Protein AF-A0A349MLD2-F1 (afdb_monomer_lite)

pLDDT: mean 74.78, std 19.39, range [45.84, 97.56]

Foldseek 3Di:
DALVVLVVLCVVVVDDLCVLCVQLVHDSVVSVCRNVQQDPVRHRDGDDPSSVVSSVCVVCVVVVVVVVVVVVVVPDPPPPPPPPPPPPDDDDDPPDDDDDDDDPDPPDDDDDDDDDDDDDDDPPDDDD

Secondary structure (DSSP, 8-state):
--HHHHHHHHHHTT--HHHHHHHHT--HHHHHHHHHTB-TTSSBPPPPHHHHHHHHHHHHHHHHHHHHHHHHHTT-------------PPP---------------------------------PPP-

Sequence (128 aa):
MNNHKLKAWRGRMGWSKTDAAKRLGVSRNQYLRYEKGIGNDEKKVKIPQTVALACEALETRPILANLREMVGRYGVEVAEVVDTAPVQDPPEDPMKGETFPEEKKKISKKKTQKIKESEPSIERSNPK

Radius of gyration: 27.87 Å; chains: 1; bounding box: 84×64×38 Å

Structure (mmCIF, N/CA/C/O backbone):
data_AF-A0A349MLD2-F1
#
_entry.id   AF-A0A349MLD2-F1
#
loop_
_atom_site.group_PDB
_atom_site.id
_atom_site.type_symbol
_atom_site.label_atom_id
_atom_site.label_alt_id
_atom_site.label_comp_id
_atom_site.label_asym_id
_atom_site.label_entity_id
_atom_site.label_seq_id
_atom_site.pdbx_PDB_ins_code
_atom_site.Cartn_x
_atom_site.Cartn_y
_atom_site.Cartn_z
_atom_site.occupancy
_atom_site.B_iso_or_equiv
_atom_site.auth_seq_id
_atom_site.auth_comp_id
_atom_site.auth_asym_id
_atom_site.auth_atom_id
_atom_site.pdbx_PDB_model_num
ATOM 1 N N . MET A 1 1 ? 0.255 3.472 12.192 1.00 84.38 1 MET A N 1
ATOM 2 C CA . MET A 1 1 ? 1.142 2.819 11.192 1.00 84.38 1 MET A CA 1
ATOM 3 C C . MET A 1 1 ? 2.380 3.694 10.942 1.00 84.38 1 MET A C 1
ATOM 5 O O . MET A 1 1 ? 2.209 4.897 10.819 1.00 84.38 1 MET A O 1
ATOM 9 N N . ASN A 1 2 ? 3.597 3.129 10.847 1.00 92.75 2 ASN A N 1
ATOM 10 C CA . ASN A 1 2 ? 4.836 3.864 10.488 1.00 92.75 2 ASN A CA 1
ATOM 11 C C . ASN A 1 2 ? 5.376 3.378 9.127 1.00 92.75 2 ASN A C 1
ATOM 13 O O . ASN A 1 2 ? 5.012 2.290 8.690 1.00 92.75 2 ASN A O 1
ATOM 17 N N . ASN A 1 3 ? 6.286 4.120 8.486 1.00 93.44 3 ASN A N 1
ATOM 18 C CA . ASN A 1 3 ? 6.789 3.825 7.127 1.00 93.44 3 ASN A CA 1
ATOM 19 C C . ASN A 1 3 ? 7.348 2.401 6.973 1.00 93.44 3 ASN A C 1
ATOM 21 O O . ASN A 1 3 ? 7.020 1.695 6.021 1.00 93.44 3 ASN A O 1
ATOM 25 N N . HIS A 1 4 ? 8.124 1.938 7.959 1.00 93.88 4 HIS A N 1
ATOM 26 C CA . HIS A 1 4 ? 8.628 0.561 7.994 1.00 93.88 4 HIS A CA 1
ATOM 27 C C . HIS A 1 4 ? 7.499 -0.473 8.081 1.00 93.88 4 HIS A C 1
ATOM 29 O O . HIS A 1 4 ? 7.546 -1.485 7.385 1.00 93.88 4 HIS A O 1
ATOM 35 N N . LYS A 1 5 ? 6.459 -0.203 8.885 1.00 95.00 5 LYS A N 1
ATOM 36 C CA . LYS A 1 5 ? 5.290 -1.085 9.005 1.00 95.00 5 LYS A CA 1
ATOM 37 C C . LYS A 1 5 ? 4.499 -1.143 7.695 1.00 95.00 5 LYS A C 1
ATOM 39 O O . LYS A 1 5 ? 4.084 -2.228 7.316 1.00 95.00 5 LYS A O 1
ATOM 44 N N . LEU A 1 6 ? 4.368 -0.023 6.976 1.00 95.31 6 LEU A N 1
ATOM 45 C CA . LEU A 1 6 ? 3.708 0.021 5.665 1.00 95.31 6 LEU A CA 1
ATOM 46 C C . LEU A 1 6 ? 4.473 -0.800 4.615 1.00 95.31 6 LEU A C 1
ATOM 48 O O . LEU A 1 6 ? 3.878 -1.603 3.899 1.00 95.31 6 LEU A O 1
ATOM 52 N N . 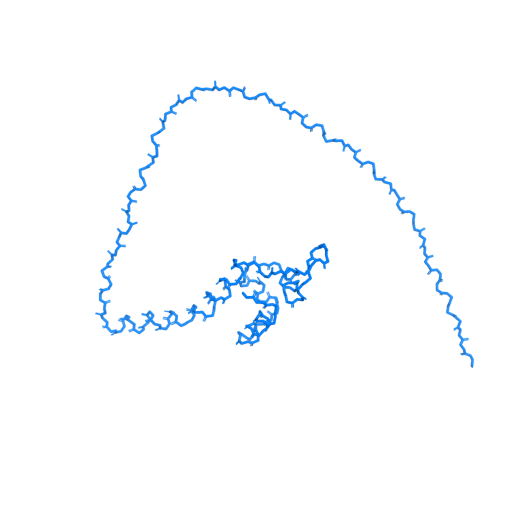LYS A 1 7 ? 5.806 -0.663 4.568 1.00 95.50 7 LYS A N 1
ATOM 53 C CA . LYS A 1 7 ? 6.658 -1.463 3.674 1.00 95.50 7 LYS A CA 1
ATOM 54 C C . LYS A 1 7 ? 6.559 -2.959 3.990 1.00 95.50 7 LYS A C 1
ATOM 56 O O . LYS A 1 7 ? 6.475 -3.768 3.068 1.00 95.50 7 LYS A O 1
ATOM 61 N N . ALA A 1 8 ? 6.563 -3.318 5.275 1.00 96.56 8 ALA A N 1
ATOM 62 C CA . ALA A 1 8 ? 6.408 -4.700 5.720 1.00 96.56 8 ALA A CA 1
ATOM 63 C C . ALA A 1 8 ? 5.017 -5.258 5.386 1.00 96.56 8 ALA A C 1
ATOM 65 O O . ALA A 1 8 ? 4.924 -6.359 4.857 1.00 96.56 8 ALA A O 1
ATOM 66 N N . TRP A 1 9 ? 3.954 -4.485 5.632 1.00 96.25 9 TRP A N 1
ATOM 67 C CA . TRP A 1 9 ? 2.577 -4.832 5.271 1.00 96.25 9 TRP A CA 1
ATOM 68 C C . TRP A 1 9 ? 2.453 -5.127 3.775 1.00 96.25 9 TRP A C 1
ATOM 70 O O . TRP A 1 9 ? 2.002 -6.207 3.408 1.00 96.25 9 TRP A O 1
ATOM 80 N N . ARG A 1 10 ? 2.972 -4.255 2.900 1.00 96.62 10 ARG A N 1
ATOM 81 C CA . ARG A 1 10 ? 2.972 -4.516 1.451 1.00 96.62 10 ARG A CA 1
ATOM 82 C C . ARG A 1 10 ? 3.712 -5.807 1.092 1.00 96.62 10 ARG A C 1
ATOM 84 O O . ARG A 1 10 ? 3.275 -6.524 0.198 1.00 96.62 10 ARG A O 1
ATOM 91 N N . GLY A 1 11 ? 4.826 -6.082 1.775 1.00 96.38 11 GLY A N 1
ATOM 92 C CA . GLY A 1 11 ? 5.579 -7.327 1.626 1.00 96.38 11 GLY A CA 1
ATOM 93 C C . GLY A 1 11 ? 4.746 -8.559 1.979 1.00 96.38 11 GLY A C 1
ATOM 94 O O . GLY A 1 11 ? 4.702 -9.490 1.183 1.00 96.38 11 GLY A O 1
ATOM 95 N N . ARG A 1 12 ? 4.028 -8.534 3.111 1.00 96.06 12 ARG A N 1
ATOM 96 C CA . ARG A 1 12 ? 3.122 -9.621 3.526 1.00 96.06 12 ARG A CA 1
ATOM 97 C C . ARG A 1 12 ? 1.983 -9.842 2.536 1.00 96.06 12 ARG A C 1
ATOM 99 O O . ARG A 1 12 ? 1.649 -10.981 2.243 1.00 96.06 12 ARG A O 1
ATOM 106 N N . MET A 1 13 ? 1.426 -8.762 1.991 1.00 95.25 13 MET A N 1
ATOM 107 C CA . MET A 1 13 ? 0.343 -8.846 1.008 1.00 95.25 13 MET A CA 1
ATOM 108 C C . MET A 1 13 ? 0.819 -9.280 -0.389 1.00 95.25 13 MET A C 1
ATOM 110 O O . MET A 1 13 ? -0.008 -9.515 -1.267 1.00 95.25 13 MET A O 1
ATOM 114 N N . GLY A 1 14 ? 2.133 -9.349 -0.635 1.00 96.25 14 GLY A N 1
ATOM 115 C CA . GLY A 1 14 ? 2.689 -9.708 -1.943 1.00 96.25 14 GLY A CA 1
ATOM 116 C C . GLY A 1 14 ? 2.396 -8.683 -3.044 1.00 96.25 14 GLY A C 1
ATOM 117 O O . GLY A 1 14 ? 2.405 -9.020 -4.225 1.00 96.25 14 GLY A O 1
ATOM 118 N N . TRP A 1 15 ? 2.104 -7.427 -2.689 1.00 96.69 15 TRP A N 1
ATOM 119 C CA . TRP A 1 15 ? 1.668 -6.423 -3.661 1.00 96.69 15 TRP A CA 1
ATOM 120 C C . TRP A 1 15 ? 2.812 -5.579 -4.220 1.00 96.69 15 TRP A C 1
ATOM 122 O O . TRP A 1 15 ? 3.742 -5.147 -3.521 1.00 96.69 15 TRP A O 1
ATOM 132 N N . SER A 1 16 ? 2.683 -5.253 -5.506 1.00 97.06 16 SER A N 1
ATOM 133 C CA . SER A 1 16 ? 3.466 -4.191 -6.126 1.00 97.06 16 SER A CA 1
ATOM 134 C C . SER A 1 16 ? 3.106 -2.836 -5.495 1.00 97.06 16 SER A C 1
ATOM 136 O O . SER A 1 16 ? 2.018 -2.646 -4.947 1.00 97.06 16 SER A O 1
ATOM 138 N N . LYS A 1 17 ? 4.006 -1.847 -5.572 1.00 96.56 17 LYS A N 1
ATOM 139 C CA . LYS A 1 17 ? 3.718 -0.486 -5.067 1.00 96.56 17 LYS A CA 1
ATOM 140 C C . LYS A 1 17 ? 2.513 0.141 -5.772 1.00 96.56 17 LYS A C 1
ATOM 142 O O . LYS A 1 17 ? 1.764 0.897 -5.166 1.00 96.56 17 LYS A O 1
ATOM 147 N N . THR A 1 18 ? 2.348 -0.162 -7.057 1.00 97.44 18 THR A N 1
ATOM 148 C CA . THR A 1 18 ? 1.214 0.277 -7.873 1.00 97.44 18 THR A CA 1
ATOM 149 C C . THR A 1 18 ? -0.090 -0.365 -7.426 1.00 97.44 18 THR A C 1
ATOM 151 O O . THR A 1 18 ? -1.079 0.348 -7.296 1.00 97.44 18 THR A O 1
ATOM 154 N N . ASP A 1 19 ? -0.099 -1.666 -7.131 1.00 97.56 19 ASP A N 1
ATOM 155 C CA . ASP A 1 19 ? -1.318 -2.348 -6.680 1.00 97.56 19 ASP A CA 1
ATOM 156 C C . ASP A 1 19 ? -1.707 -1.952 -5.264 1.00 97.56 19 ASP A C 1
ATOM 158 O O . ASP A 1 19 ? -2.882 -1.720 -5.000 1.00 97.56 19 ASP A O 1
ATOM 162 N N . ALA A 1 20 ? -0.730 -1.805 -4.368 1.00 97.19 20 ALA A N 1
ATOM 163 C CA . ALA A 1 20 ? -0.978 -1.296 -3.025 1.00 97.19 20 ALA A CA 1
ATOM 164 C C . ALA A 1 20 ? -1.614 0.104 -3.075 1.00 97.19 20 ALA A C 1
ATOM 166 O O . ALA A 1 20 ? -2.612 0.350 -2.405 1.00 97.19 20 ALA A O 1
ATOM 167 N N . ALA A 1 21 ? -1.093 0.995 -3.926 1.00 97.50 21 ALA A N 1
ATOM 168 C CA . ALA A 1 21 ? -1.653 2.330 -4.119 1.00 97.50 21 ALA A CA 1
ATOM 169 C C . ALA A 1 21 ? -3.092 2.286 -4.667 1.00 97.50 21 ALA A C 1
ATOM 171 O O . ALA A 1 21 ? -3.968 2.950 -4.118 1.00 97.50 21 ALA A O 1
ATOM 172 N N . LYS A 1 22 ? -3.353 1.448 -5.683 1.00 97.50 22 LYS A N 1
ATOM 173 C CA . LYS A 1 22 ? -4.701 1.242 -6.241 1.00 97.50 22 LYS A CA 1
ATOM 174 C C . LYS A 1 22 ? -5.689 0.748 -5.183 1.00 97.50 22 LYS A C 1
ATOM 176 O O . LYS A 1 22 ? -6.773 1.302 -5.063 1.00 97.50 22 LYS A O 1
ATOM 181 N N . ARG A 1 23 ? -5.308 -0.261 -4.395 1.00 96.38 23 ARG A N 1
ATOM 182 C CA . ARG A 1 23 ? -6.161 -0.850 -3.347 1.00 96.38 23 ARG A CA 1
ATOM 183 C C . ARG A 1 23 ? -6.442 0.116 -2.199 1.00 96.38 23 ARG A C 1
ATOM 185 O O . ARG A 1 23 ? -7.522 0.069 -1.627 1.00 96.38 23 ARG A O 1
ATOM 192 N N . LEU A 1 24 ? -5.488 0.989 -1.882 1.00 95.69 24 LEU A N 1
ATOM 193 C CA . LEU A 1 24 ? -5.645 2.042 -0.876 1.00 95.69 24 LEU A CA 1
ATOM 194 C C . LEU A 1 24 ? -6.354 3.298 -1.409 1.00 95.69 24 LEU A C 1
ATOM 196 O O . LEU A 1 24 ? -6.612 4.210 -0.631 1.00 95.69 24 LEU A O 1
ATOM 200 N N . GLY A 1 25 ? -6.637 3.383 -2.714 1.00 96.12 25 GLY A N 1
ATOM 201 C CA . GLY A 1 25 ? -7.268 4.558 -3.319 1.00 96.12 25 GLY A CA 1
ATOM 202 C C . GLY A 1 25 ? -6.374 5.803 -3.349 1.00 96.12 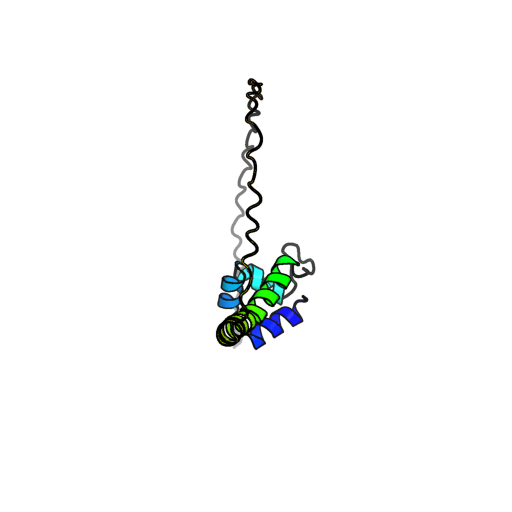25 GLY A C 1
ATOM 203 O O . GLY A 1 25 ? -6.874 6.923 -3.323 1.00 96.12 25 GLY A O 1
ATOM 204 N N . VAL A 1 26 ? -5.048 5.634 -3.388 1.00 95.81 26 VAL A N 1
ATOM 205 C CA . VAL A 1 26 ? -4.082 6.745 -3.422 1.00 95.81 26 VAL A CA 1
ATOM 206 C C . VAL A 1 26 ? -3.227 6.704 -4.685 1.00 95.81 26 VAL A C 1
ATOM 208 O O . VAL A 1 26 ? -3.040 5.661 -5.310 1.00 95.81 26 VAL A O 1
ATOM 211 N N . SER A 1 27 ? -2.644 7.844 -5.064 1.00 96.69 27 SER A N 1
ATOM 212 C CA . SER A 1 27 ? -1.708 7.872 -6.190 1.00 96.69 27 SER A CA 1
ATOM 213 C C . SER A 1 27 ? -0.420 7.102 -5.863 1.00 96.69 27 SER A C 1
ATOM 215 O O . SER A 1 27 ? 0.039 7.061 -4.717 1.00 96.69 27 SER A O 1
ATOM 217 N N . ARG A 1 28 ? 0.225 6.526 -6.888 1.00 96.62 28 ARG A N 1
ATOM 218 C CA . ARG A 1 28 ? 1.504 5.802 -6.736 1.00 96.62 28 ARG A CA 1
ATOM 219 C C . ARG A 1 28 ? 2.577 6.660 -6.057 1.00 96.62 28 ARG A C 1
ATOM 221 O O . ARG A 1 28 ? 3.314 6.166 -5.205 1.00 96.62 28 ARG A O 1
ATOM 228 N N . ASN A 1 29 ? 2.666 7.936 -6.436 1.00 95.12 29 ASN A N 1
ATOM 229 C CA . ASN A 1 29 ? 3.635 8.872 -5.864 1.00 95.12 29 ASN A CA 1
ATOM 230 C C . ASN A 1 29 ? 3.338 9.160 -4.392 1.00 95.12 29 ASN A C 1
ATOM 232 O O . ASN A 1 29 ? 4.265 9.198 -3.585 1.00 95.12 29 ASN A O 1
ATOM 236 N N . GLN A 1 30 ? 2.061 9.294 -4.029 1.00 94.00 30 GLN A N 1
ATOM 237 C CA . GLN A 1 30 ? 1.654 9.490 -2.642 1.00 94.00 30 GLN A CA 1
ATOM 238 C C . GLN A 1 30 ? 2.007 8.276 -1.778 1.00 94.00 30 GLN A C 1
ATOM 240 O O . GLN A 1 30 ? 2.608 8.420 -0.716 1.00 94.00 30 GLN A O 1
ATOM 245 N N . TYR A 1 31 ? 1.732 7.070 -2.275 1.00 95.62 31 TYR A N 1
ATOM 246 C CA . TYR A 1 31 ? 2.129 5.834 -1.606 1.00 95.62 31 TYR A CA 1
ATOM 247 C C . TYR A 1 31 ? 3.655 5.741 -1.418 1.00 95.62 31 TYR A C 1
ATOM 249 O O . TYR A 1 31 ? 4.142 5.422 -0.334 1.00 95.62 31 TYR A O 1
ATOM 257 N N . LEU A 1 32 ? 4.434 6.081 -2.452 1.00 95.00 32 LEU A N 1
ATOM 258 C CA . LEU A 1 32 ? 5.897 6.088 -2.369 1.00 95.00 32 LEU A CA 1
ATOM 259 C C . LEU A 1 32 ? 6.411 7.090 -1.324 1.00 95.00 32 LEU A C 1
ATOM 261 O O . LEU A 1 32 ? 7.379 6.795 -0.623 1.00 95.00 32 LEU A O 1
ATOM 265 N N . ARG A 1 33 ? 5.772 8.258 -1.208 1.00 93.94 33 ARG A N 1
ATOM 266 C CA . ARG A 1 33 ? 6.083 9.257 -0.177 1.00 93.94 33 ARG A CA 1
ATOM 267 C C . ARG A 1 33 ? 5.820 8.726 1.223 1.00 93.94 33 ARG A C 1
ATOM 269 O O . ARG A 1 33 ? 6.672 8.910 2.085 1.00 93.94 33 ARG A O 1
ATOM 276 N N . TYR A 1 34 ? 4.722 8.000 1.433 1.00 94.50 34 TYR A N 1
ATOM 277 C CA . TYR A 1 34 ? 4.460 7.322 2.704 1.00 94.50 34 TYR A CA 1
ATOM 278 C C . TYR A 1 34 ? 5.508 6.252 3.026 1.00 94.50 34 TYR A C 1
ATOM 280 O O . TYR A 1 34 ? 5.998 6.208 4.148 1.00 94.50 34 TYR A O 1
ATOM 288 N N . GLU A 1 35 ? 5.930 5.430 2.060 1.00 93.38 35 GLU A N 1
ATOM 289 C CA . GLU A 1 35 ? 7.006 4.454 2.306 1.00 93.38 35 GLU A CA 1
ATOM 290 C C . GLU A 1 35 ? 8.358 5.117 2.609 1.00 93.38 35 GLU A C 1
ATOM 292 O O . GLU A 1 35 ? 9.129 4.595 3.414 1.00 93.38 35 GLU A O 1
ATOM 297 N N . LYS A 1 36 ? 8.661 6.254 1.973 1.00 91.94 36 LYS A N 1
ATOM 298 C CA . LYS A 1 36 ? 9.909 7.002 2.197 1.00 91.94 36 LYS A CA 1
ATOM 299 C C . LYS A 1 36 ? 9.862 7.895 3.440 1.00 91.94 36 LYS A C 1
ATOM 301 O O . LYS A 1 36 ? 10.907 8.219 3.989 1.00 91.94 36 LYS A O 1
ATOM 306 N N . GLY A 1 37 ? 8.673 8.294 3.883 1.00 90.75 37 GLY A N 1
ATOM 307 C CA . GLY A 1 37 ? 8.487 9.249 4.974 1.00 90.75 37 GLY A CA 1
ATOM 308 C C . GLY A 1 37 ? 8.752 10.701 4.620 1.00 90.75 37 GLY A C 1
ATOM 309 O O . GLY A 1 37 ? 9.001 11.484 5.530 1.00 90.75 37 GLY A O 1
ATOM 310 N N . ILE A 1 38 ? 8.736 11.060 3.337 1.00 87.12 38 ILE A N 1
ATOM 311 C CA . ILE A 1 38 ? 9.091 12.405 2.867 1.00 87.12 38 ILE A CA 1
ATOM 312 C C . ILE A 1 38 ? 7.816 13.133 2.445 1.00 87.12 38 ILE A C 1
ATOM 314 O O . ILE A 1 38 ? 7.075 12.641 1.590 1.00 87.12 38 ILE A O 1
ATOM 318 N N . GLY A 1 39 ? 7.557 14.287 3.057 1.00 81.88 39 GLY A N 1
ATOM 319 C CA . GLY A 1 39 ? 6.446 15.168 2.713 1.00 81.88 39 GLY A CA 1
ATOM 320 C C . GLY A 1 39 ? 6.695 16.066 1.516 1.00 81.88 39 GLY A C 1
ATOM 321 O O . GLY A 1 39 ? 7.787 16.098 0.958 1.00 81.88 39 GLY A O 1
ATOM 322 N N . ASN A 1 40 ? 5.654 16.808 1.137 1.00 75.75 40 ASN A N 1
ATOM 323 C CA . ASN A 1 40 ? 5.746 17.818 0.081 1.00 75.75 40 ASN A CA 1
ATOM 324 C C . ASN A 1 40 ? 6.734 18.930 0.449 1.00 75.75 40 ASN A C 1
ATOM 326 O O . ASN A 1 40 ? 7.471 19.384 -0.414 1.00 75.75 40 ASN A O 1
ATOM 330 N N . ASP A 1 41 ? 6.783 19.293 1.731 1.00 80.06 41 ASP A N 1
ATOM 331 C CA . ASP A 1 41 ? 7.627 20.367 2.265 1.00 80.06 41 ASP A CA 1
ATOM 332 C C . ASP A 1 41 ? 8.928 19.831 2.892 1.00 80.06 41 ASP A C 1
ATOM 334 O O . ASP A 1 41 ? 9.396 20.375 3.888 1.00 80.06 41 ASP A O 1
ATOM 338 N N . GLU A 1 42 ? 9.429 18.677 2.427 1.00 70.25 42 GLU A N 1
ATOM 339 C CA . GLU A 1 42 ? 10.592 17.942 2.981 1.00 70.25 42 GLU A CA 1
ATOM 340 C C . GLU A 1 42 ? 10.481 17.510 4.457 1.00 70.25 42 GLU A C 1
ATOM 342 O O . GLU A 1 42 ? 11.331 16.791 4.986 1.00 70.25 42 GLU A O 1
ATOM 347 N N . LYS A 1 43 ? 9.382 17.852 5.131 1.00 78.25 43 LYS A N 1
ATOM 348 C CA . LYS A 1 43 ? 9.085 17.412 6.494 1.00 78.25 43 LYS A CA 1
ATOM 349 C C . LYS A 1 43 ? 8.835 15.905 6.532 1.00 78.25 43 LYS A C 1
ATOM 351 O O . LYS A 1 43 ? 8.204 15.341 5.634 1.00 78.25 43 LYS A O 1
ATOM 356 N N . LYS A 1 44 ? 9.274 15.249 7.614 1.00 81.00 44 LYS A N 1
ATOM 357 C CA . LYS A 1 44 ? 8.945 13.838 7.869 1.00 81.00 44 LYS A CA 1
ATOM 358 C C . LYS A 1 44 ? 7.428 13.682 7.965 1.00 81.00 44 LYS A C 1
ATOM 360 O O . LYS A 1 44 ? 6.812 14.185 8.903 1.00 81.00 44 LYS A O 1
ATOM 365 N N . VAL A 1 45 ? 6.831 12.975 7.010 1.00 82.81 45 VAL A N 1
ATOM 366 C CA . VAL A 1 45 ? 5.383 12.738 6.988 1.00 82.81 45 VAL A CA 1
ATOM 367 C C . VAL A 1 45 ? 5.054 11.475 7.762 1.00 82.81 45 VAL A C 1
ATOM 369 O O . VAL A 1 45 ? 5.577 10.396 7.480 1.00 82.81 45 VAL A O 1
ATOM 372 N N . LYS A 1 46 ? 4.157 11.623 8.741 1.00 89.19 46 LYS A N 1
ATOM 373 C CA . LYS A 1 46 ? 3.466 10.496 9.366 1.00 89.19 46 LYS A CA 1
ATOM 374 C C . LYS A 1 46 ? 2.380 9.996 8.416 1.00 89.19 46 LYS A C 1
ATOM 376 O O . LYS A 1 46 ? 1.708 10.788 7.759 1.00 89.19 46 LYS A O 1
ATOM 381 N N . ILE A 1 47 ? 2.205 8.681 8.359 1.00 92.44 47 ILE A N 1
ATOM 382 C CA . ILE A 1 47 ? 1.126 8.065 7.585 1.00 92.44 47 ILE A CA 1
ATOM 383 C C . ILE A 1 47 ? -0.214 8.509 8.194 1.00 92.44 47 ILE A C 1
ATOM 385 O O . ILE A 1 47 ? -0.382 8.353 9.407 1.00 92.44 47 ILE A O 1
ATOM 389 N N . PRO A 1 48 ? -1.158 9.046 7.398 1.00 92.94 48 PRO A N 1
ATOM 390 C CA . PRO A 1 48 ? -2.480 9.412 7.893 1.00 92.94 48 PRO A CA 1
ATOM 391 C C . PRO A 1 48 ? -3.204 8.222 8.525 1.00 92.94 48 PRO A C 1
ATOM 393 O O . PRO A 1 48 ? -3.081 7.088 8.055 1.00 92.94 48 PRO A O 1
ATOM 396 N N . GLN A 1 49 ? -4.013 8.488 9.551 1.00 95.06 49 GLN A N 1
ATOM 397 C CA . GLN A 1 49 ? -4.771 7.443 10.242 1.00 95.06 49 GLN A CA 1
ATOM 398 C C . GLN A 1 49 ? -5.739 6.709 9.303 1.00 95.06 49 GLN A C 1
ATOM 400 O O . GLN A 1 49 ? -5.903 5.499 9.412 1.00 95.06 49 GLN A O 1
ATOM 405 N N . THR A 1 50 ? -6.306 7.414 8.323 1.00 95.88 50 THR A N 1
ATOM 406 C CA . THR A 1 50 ? -7.163 6.834 7.280 1.00 95.88 50 THR A CA 1
ATOM 407 C C . THR A 1 50 ? -6.449 5.742 6.484 1.00 95.88 50 THR A C 1
ATOM 409 O O . THR A 1 50 ? -6.995 4.662 6.281 1.00 95.88 50 THR A O 1
ATOM 412 N N . VAL A 1 51 ? -5.194 5.978 6.091 1.00 95.56 51 VAL A N 1
ATOM 413 C CA . VAL A 1 51 ? -4.382 4.992 5.363 1.00 95.56 51 VAL A CA 1
ATOM 414 C C . VAL A 1 51 ? -4.026 3.814 6.268 1.00 95.56 51 VAL A C 1
ATOM 416 O O . VAL A 1 51 ? -4.022 2.674 5.810 1.00 95.56 51 VAL A O 1
ATOM 419 N N . ALA A 1 52 ? -3.748 4.069 7.550 1.00 95.69 52 ALA A N 1
ATOM 420 C CA . ALA A 1 52 ? -3.477 3.011 8.520 1.00 95.69 52 ALA A CA 1
ATOM 421 C C . ALA A 1 52 ? -4.676 2.059 8.673 1.00 95.69 52 ALA A C 1
ATOM 423 O O . ALA A 1 52 ? -4.501 0.853 8.521 1.00 95.69 52 ALA A O 1
ATOM 424 N N . LEU A 1 53 ? -5.879 2.607 8.872 1.00 96.38 53 LEU A N 1
ATOM 425 C CA . LEU A 1 53 ? -7.122 1.836 8.967 1.00 96.38 53 LEU A CA 1
ATOM 426 C C . LEU A 1 53 ? -7.424 1.070 7.675 1.00 96.38 53 LEU A C 1
ATOM 428 O O . LEU A 1 53 ? -7.796 -0.098 7.723 1.00 96.38 53 LEU A O 1
ATOM 432 N N . ALA A 1 54 ? -7.209 1.687 6.510 1.00 96.50 54 ALA A N 1
ATOM 433 C CA . ALA A 1 54 ? -7.402 1.014 5.228 1.00 96.50 54 ALA A CA 1
ATOM 434 C C . ALA A 1 54 ? -6.462 -0.194 5.054 1.00 96.50 54 ALA A C 1
ATOM 436 O O . ALA A 1 54 ? -6.872 -1.223 4.521 1.00 96.50 54 ALA A O 1
ATOM 437 N N . CYS A 1 55 ? -5.213 -0.101 5.525 1.00 95.94 55 CYS A N 1
ATOM 438 C CA . CYS A 1 55 ? -4.280 -1.231 5.495 1.00 95.94 55 CYS A CA 1
ATOM 439 C C . CYS A 1 55 ? -4.763 -2.390 6.375 1.00 95.94 55 CYS A C 1
ATOM 441 O O . CYS A 1 55 ? -4.712 -3.539 5.939 1.00 95.94 55 CYS A O 1
ATOM 443 N N . GLU A 1 56 ? -5.239 -2.083 7.584 1.00 95.38 56 GLU A N 1
ATOM 444 C CA . GLU A 1 56 ? -5.780 -3.075 8.520 1.00 95.38 56 GLU A CA 1
ATOM 445 C C . GLU A 1 56 ? -7.043 -3.734 7.955 1.00 95.38 56 GLU A C 1
ATOM 447 O O . GLU A 1 56 ? -7.138 -4.958 7.931 1.00 95.38 56 GLU A O 1
ATOM 452 N N . ALA A 1 57 ? -7.964 -2.947 7.395 1.00 95.31 57 ALA A N 1
ATOM 453 C CA . ALA A 1 57 ? -9.175 -3.456 6.754 1.00 95.31 57 ALA A CA 1
ATOM 454 C C . ALA A 1 57 ? -8.868 -4.398 5.577 1.00 95.31 57 ALA A C 1
ATOM 456 O O . ALA A 1 57 ? -9.539 -5.409 5.386 1.00 95.31 57 ALA A O 1
ATOM 457 N N . LEU A 1 58 ? -7.844 -4.091 4.776 1.00 94.12 58 LEU A N 1
ATOM 458 C CA . LEU A 1 58 ? -7.424 -4.943 3.662 1.00 94.12 58 LEU A CA 1
ATOM 459 C C . LEU A 1 58 ? -6.775 -6.257 4.121 1.00 94.12 58 LEU A C 1
ATOM 461 O O . LEU A 1 58 ? -6.901 -7.261 3.422 1.00 94.12 58 LEU A O 1
ATOM 465 N N . GLU A 1 59 ? -6.088 -6.248 5.263 1.00 93.44 59 GLU A N 1
ATOM 466 C CA . GLU A 1 59 ? -5.477 -7.440 5.867 1.00 93.44 59 GLU A CA 1
ATOM 467 C C . GLU A 1 59 ? -6.548 -8.348 6.499 1.00 93.44 59 GLU A C 1
ATOM 469 O O . GLU A 1 59 ? -6.475 -9.568 6.368 1.00 93.44 59 GLU A O 1
ATOM 474 N N . THR A 1 60 ? -7.595 -7.772 7.102 1.00 92.44 60 THR A N 1
ATOM 475 C CA . THR A 1 60 ? -8.682 -8.529 7.753 1.00 92.44 60 THR A CA 1
ATOM 476 C C . THR A 1 60 ? -9.792 -8.979 6.806 1.00 92.44 60 THR A C 1
ATOM 478 O O . THR A 1 60 ? -10.428 -10.000 7.060 1.00 92.44 60 THR A O 1
ATOM 481 N N . ARG A 1 61 ? -10.017 -8.285 5.684 1.00 90.56 61 ARG A N 1
ATOM 482 C CA . ARG A 1 61 ? -11.060 -8.626 4.699 1.00 90.56 61 ARG A CA 1
ATOM 483 C C . ARG A 1 61 ? -11.123 -10.112 4.294 1.00 90.56 61 ARG A C 1
ATOM 485 O O . ARG A 1 61 ? -12.231 -10.645 4.299 1.00 90.56 61 ARG A O 1
ATOM 492 N N . PRO A 1 62 ? -10.020 -10.806 3.947 1.00 86.75 62 PRO A N 1
ATOM 493 C CA . PRO A 1 62 ? -10.092 -12.231 3.608 1.00 86.75 62 PRO A CA 1
ATOM 494 C C . PRO A 1 62 ? -10.467 -13.111 4.810 1.00 86.75 62 PRO A C 1
ATOM 496 O O . PRO A 1 62 ? -11.197 -14.084 4.652 1.00 86.75 62 PRO A O 1
ATOM 499 N N . ILE A 1 63 ? -10.028 -12.747 6.019 1.00 86.25 63 ILE A N 1
ATOM 500 C CA . ILE A 1 63 ? -10.359 -13.474 7.253 1.00 86.25 63 ILE A CA 1
ATOM 501 C C . ILE A 1 63 ? -11.865 -13.393 7.515 1.00 86.25 63 ILE A C 1
ATOM 503 O O . ILE A 1 63 ? -12.505 -14.403 7.797 1.00 86.25 63 ILE A O 1
ATOM 507 N N . LEU A 1 64 ? -12.446 -12.202 7.358 1.00 81.56 64 LEU A N 1
ATOM 508 C CA . LEU A 1 64 ? -13.880 -11.984 7.541 1.00 81.56 64 LEU A CA 1
ATOM 509 C C . LEU A 1 64 ? -14.725 -12.724 6.496 1.00 81.56 64 LEU A C 1
ATOM 511 O O . LEU A 1 64 ? -15.804 -13.210 6.827 1.00 81.56 64 LEU A O 1
ATOM 515 N N . ALA A 1 65 ? -14.240 -12.852 5.258 1.00 81.31 65 ALA A N 1
ATOM 516 C CA . ALA A 1 65 ? -14.920 -13.640 4.232 1.00 81.31 65 ALA A CA 1
ATOM 517 C C . ALA A 1 65 ? -15.002 -15.125 4.627 1.00 81.31 65 ALA A C 1
ATOM 519 O O . ALA A 1 65 ? -16.086 -15.704 4.609 1.00 81.31 65 ALA A O 1
ATOM 520 N N . ASN A 1 66 ? -13.889 -15.702 5.088 1.00 83.12 66 ASN A N 1
ATOM 521 C CA . ASN A 1 66 ? -13.848 -17.091 5.549 1.00 83.12 66 ASN A CA 1
ATOM 522 C C . ASN A 1 66 ? -14.732 -17.315 6.785 1.00 83.12 66 ASN A C 1
ATOM 524 O O . ASN A 1 66 ? -15.419 -18.330 6.887 1.00 83.12 66 ASN A O 1
ATOM 528 N N . LEU A 1 67 ? -14.749 -16.358 7.719 1.00 79.19 67 LEU A N 1
ATOM 529 C CA . LEU A 1 67 ? -15.616 -16.427 8.897 1.00 79.19 67 LEU A CA 1
ATOM 530 C C . LEU A 1 67 ? -17.095 -16.361 8.520 1.00 79.19 67 LEU A C 1
ATOM 532 O O . LEU A 1 67 ? -17.881 -17.126 9.067 1.00 79.19 67 LEU A O 1
ATOM 536 N N . ARG A 1 68 ? -17.481 -15.507 7.565 1.00 76.12 68 ARG A N 1
ATOM 537 C CA . ARG A 1 68 ? -18.859 -15.456 7.059 1.00 76.12 68 ARG A CA 1
ATOM 538 C C . ARG A 1 68 ? -19.287 -16.803 6.476 1.00 76.12 68 ARG A C 1
ATOM 540 O O . ARG A 1 68 ? -20.392 -17.258 6.757 1.00 76.12 68 ARG A O 1
ATOM 547 N N . GLU A 1 69 ? -18.416 -17.451 5.704 1.00 77.94 69 GLU A N 1
ATOM 548 C CA . GLU A 1 69 ? -18.686 -18.792 5.178 1.00 77.94 69 GLU A CA 1
ATOM 549 C C . GLU A 1 69 ? -18.801 -19.842 6.288 1.00 77.94 69 GLU A C 1
ATOM 551 O O . GLU A 1 69 ? -19.685 -20.694 6.231 1.00 77.94 69 GLU A O 1
ATOM 556 N N . MET A 1 70 ? -17.949 -19.779 7.317 1.00 71.25 70 MET A N 1
ATOM 557 C CA . MET A 1 70 ? -18.044 -20.683 8.465 1.00 71.25 70 MET A CA 1
ATOM 558 C C . MET A 1 70 ? -19.338 -20.471 9.256 1.00 71.25 70 MET A C 1
ATOM 560 O O . MET A 1 70 ? -20.049 -21.438 9.506 1.00 71.25 70 MET A O 1
ATOM 564 N N . VAL A 1 71 ? -19.683 -19.234 9.617 1.00 74.12 71 VAL A N 1
ATOM 565 C CA . VAL A 1 71 ? -20.893 -18.928 10.402 1.00 74.12 71 VAL A CA 1
ATOM 566 C C . VAL A 1 71 ? -22.163 -19.328 9.645 1.00 74.12 71 VAL A C 1
ATOM 568 O O . VAL A 1 71 ? -23.070 -19.894 10.249 1.00 74.12 71 VAL A O 1
ATOM 571 N N . GLY A 1 72 ? -22.194 -19.150 8.319 1.00 67.69 72 GLY A N 1
ATOM 572 C CA . GLY A 1 72 ? -23.291 -19.639 7.479 1.00 67.69 72 GLY A CA 1
ATOM 573 C C . GLY A 1 72 ? -23.460 -21.165 7.501 1.00 67.69 72 GLY A C 1
ATOM 574 O O . GLY A 1 72 ? -24.581 -21.650 7.394 1.00 67.69 72 GLY A O 1
ATOM 575 N N . ARG A 1 73 ? -22.378 -21.937 7.695 1.00 60.41 73 ARG A N 1
ATOM 576 C CA . ARG A 1 73 ? -22.455 -23.404 7.862 1.00 60.41 73 ARG A CA 1
ATOM 577 C C . ARG A 1 73 ? -22.904 -23.833 9.256 1.00 60.41 73 ARG A 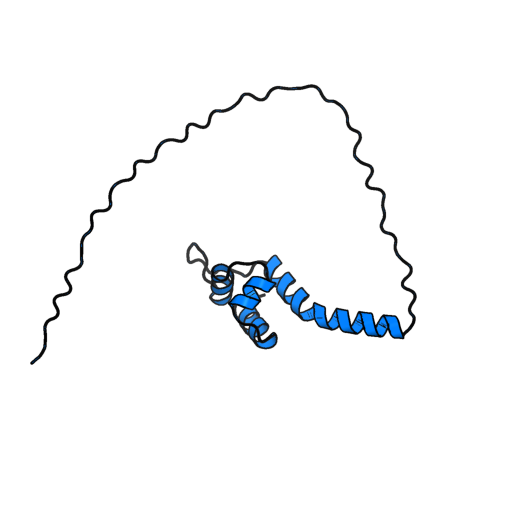C 1
ATOM 579 O O . ARG A 1 73 ? -23.457 -24.919 9.388 1.00 60.41 73 ARG A O 1
ATOM 586 N N . TYR A 1 74 ? -22.658 -23.014 10.278 1.00 65.56 74 TYR A N 1
ATOM 587 C CA . TYR A 1 74 ? -23.010 -23.323 11.668 1.00 65.56 74 TYR A CA 1
ATOM 588 C C . TYR A 1 74 ? -24.392 -22.806 12.096 1.00 65.56 74 TYR A C 1
ATOM 590 O O . TYR A 1 74 ? -24.741 -22.946 13.263 1.00 65.56 74 TYR A O 1
ATOM 598 N N . GLY A 1 75 ? -25.200 -22.265 11.174 1.00 54.03 75 GLY A N 1
ATOM 599 C CA . GLY A 1 75 ? -26.624 -22.014 11.423 1.00 54.03 75 GLY A CA 1
ATOM 600 C C . GLY A 1 75 ? -26.898 -21.049 12.577 1.00 54.03 75 GLY A C 1
ATOM 601 O O . GLY A 1 75 ? -27.851 -21.244 13.325 1.00 54.03 75 GLY A O 1
ATOM 602 N N . VAL A 1 76 ? -26.063 -20.022 12.754 1.00 56.00 76 VAL A N 1
ATOM 603 C CA . VAL A 1 76 ? -26.409 -18.920 13.656 1.00 56.00 76 VAL A CA 1
ATOM 604 C C . VAL A 1 76 ? -27.289 -17.968 12.861 1.00 56.00 76 VAL A C 1
ATOM 606 O O . VAL A 1 76 ? -26.790 -17.219 12.019 1.00 56.00 76 VAL A O 1
ATOM 609 N N . GLU A 1 77 ? -28.599 -18.031 13.088 1.00 55.50 77 GLU A N 1
ATOM 610 C CA . GLU A 1 77 ? -29.530 -17.026 12.585 1.00 55.50 77 GLU A CA 1
ATOM 611 C C . GLU A 1 77 ? -29.137 -15.678 13.196 1.00 55.50 77 GLU A C 1
ATOM 613 O O . GLU A 1 77 ? -29.405 -15.383 14.361 1.00 55.50 77 GLU A O 1
ATOM 618 N N . VAL A 1 78 ? -28.410 -14.870 12.426 1.00 56.09 78 VAL A N 1
ATOM 619 C CA . VAL A 1 78 ? -28.227 -13.460 12.745 1.00 56.09 78 VAL A CA 1
ATOM 620 C C . VAL A 1 78 ? -29.595 -12.821 12.596 1.00 56.09 78 VAL A C 1
ATOM 622 O O . VAL A 1 78 ? -30.053 -12.598 11.480 1.00 56.09 78 VAL A O 1
ATOM 625 N N . ALA A 1 79 ? -30.255 -12.575 13.730 1.00 54.06 79 ALA A N 1
ATOM 626 C CA . ALA A 1 79 ? -31.414 -11.704 13.784 1.00 54.06 79 ALA A CA 1
ATOM 627 C C . ALA A 1 79 ? -31.045 -10.421 13.034 1.00 54.06 79 ALA A C 1
ATOM 629 O O . ALA A 1 79 ? -30.083 -9.740 13.402 1.00 54.06 79 ALA A O 1
ATOM 630 N N . GLU A 1 80 ? -31.745 -10.151 11.934 1.00 52.41 80 GLU A N 1
ATOM 631 C CA . GLU A 1 80 ? -31.557 -8.928 11.175 1.00 52.41 80 GLU A CA 1
ATOM 632 C C . GLU A 1 80 ? -31.848 -7.758 12.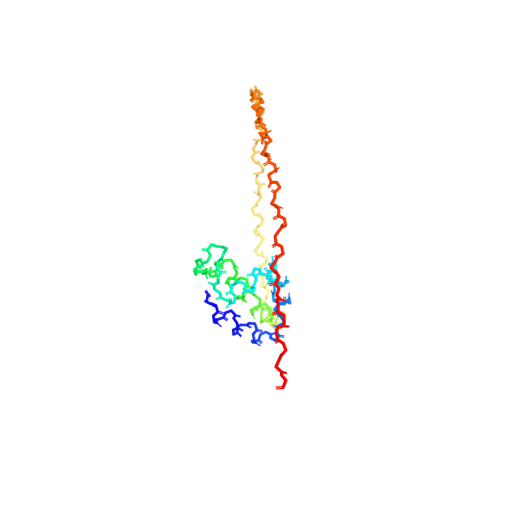116 1.00 52.41 80 GLU A C 1
ATOM 634 O O . GLU A 1 80 ? -32.998 -7.464 12.440 1.00 52.41 80 GLU A O 1
ATOM 639 N N . VAL A 1 81 ? -30.796 -7.101 12.604 1.00 55.75 81 VAL A N 1
ATOM 640 C CA . VAL A 1 81 ? -30.931 -5.796 13.240 1.00 55.75 81 VAL A CA 1
ATOM 641 C C . VAL A 1 81 ? -31.160 -4.825 12.092 1.00 55.75 81 VAL A C 1
ATOM 643 O O . VAL A 1 81 ? -30.227 -4.303 11.484 1.00 55.75 81 VAL A O 1
ATOM 646 N N . VAL A 1 82 ? -32.427 -4.675 11.721 1.00 51.09 82 VAL A N 1
ATOM 647 C CA . VAL A 1 82 ? -32.909 -3.616 10.839 1.00 51.09 82 VAL A CA 1
ATOM 648 C C . VAL A 1 82 ? -32.689 -2.287 11.562 1.00 51.09 82 VAL A C 1
ATOM 650 O O . VAL A 1 82 ? -33.584 -1.749 12.203 1.00 51.09 82 VAL A O 1
ATOM 653 N N . ASP A 1 83 ? -31.482 -1.734 11.447 1.00 53.06 83 ASP A N 1
ATOM 654 C CA . ASP A 1 83 ? -31.191 -0.326 11.742 1.00 53.06 83 ASP A CA 1
ATOM 655 C C . ASP A 1 83 ? -31.749 0.567 10.617 1.00 53.06 83 ASP A C 1
ATOM 657 O O . ASP A 1 83 ? -31.072 1.420 10.046 1.00 53.06 83 ASP A O 1
ATOM 661 N N . THR A 1 84 ? -33.026 0.385 10.276 1.00 56.50 84 THR A N 1
ATOM 662 C CA . THR A 1 84 ? -33.796 1.428 9.604 1.00 56.50 84 THR A CA 1
ATOM 663 C C . THR A 1 84 ? -34.430 2.282 10.689 1.00 56.50 84 THR A C 1
ATOM 665 O O . THR A 1 84 ? -35.637 2.225 10.920 1.00 56.50 84 THR A O 1
ATOM 668 N N . ALA A 1 85 ? -33.618 3.089 11.371 1.00 56.16 85 ALA A N 1
ATOM 669 C CA . ALA A 1 85 ? -34.166 4.331 11.886 1.00 56.16 85 ALA A CA 1
ATOM 670 C C . ALA A 1 85 ? -34.626 5.117 10.645 1.00 56.16 85 ALA A C 1
ATOM 672 O O . ALA A 1 85 ? -33.790 5.388 9.775 1.00 56.16 85 ALA A O 1
ATOM 673 N N . PRO A 1 86 ? -35.925 5.422 10.483 1.00 52.53 86 PRO A N 1
ATOM 674 C CA . PRO A 1 86 ? -36.351 6.293 9.407 1.00 52.53 86 PRO A CA 1
ATOM 675 C C . PRO A 1 86 ? -35.632 7.621 9.623 1.00 52.53 86 PRO A C 1
ATOM 677 O O . PRO A 1 86 ? -35.847 8.295 10.631 1.00 52.53 86 PRO A O 1
ATOM 680 N N . VAL A 1 87 ? -34.735 7.967 8.701 1.00 59.09 87 VAL A N 1
ATOM 681 C CA . VAL A 1 87 ? -34.267 9.340 8.558 1.00 59.09 87 VAL A CA 1
ATOM 682 C C . VAL A 1 87 ? -35.531 10.132 8.257 1.00 59.09 87 VAL A C 1
ATOM 684 O O . VAL A 1 87 ? -36.057 10.069 7.152 1.00 59.09 87 VAL A O 1
ATOM 687 N N . GLN A 1 88 ? -36.096 10.770 9.280 1.00 53.91 88 GLN A N 1
ATOM 688 C CA . GLN A 1 88 ? -37.086 11.804 9.060 1.00 53.91 88 GLN A CA 1
ATOM 689 C C . GLN A 1 88 ? -36.338 12.911 8.333 1.00 53.91 88 GLN A C 1
ATOM 691 O O . GLN A 1 88 ? -35.438 13.529 8.908 1.00 53.91 88 GLN A O 1
ATOM 696 N N . ASP A 1 89 ? -36.661 13.092 7.055 1.00 68.25 89 ASP A N 1
ATOM 697 C CA . ASP A 1 89 ? -36.257 14.281 6.327 1.00 68.25 89 ASP A CA 1
ATOM 698 C C . ASP A 1 89 ? -36.632 15.495 7.193 1.00 68.25 89 ASP A C 1
ATOM 700 O O . ASP A 1 89 ? -37.771 15.575 7.676 1.00 68.25 89 ASP A O 1
ATOM 704 N N . PRO A 1 90 ? -35.684 16.403 7.487 1.00 68.25 90 PRO A N 1
ATOM 705 C CA . PRO A 1 90 ? -36.008 17.604 8.234 1.00 68.25 90 PRO A CA 1
ATOM 706 C C . PRO A 1 90 ? -37.095 18.371 7.465 1.00 68.25 90 PRO A C 1
ATOM 708 O O . PRO A 1 90 ? -37.014 18.452 6.237 1.00 68.25 90 PRO A O 1
ATOM 711 N N . PRO A 1 91 ? -38.115 18.912 8.154 1.00 64.06 91 PRO A N 1
ATOM 712 C CA . PRO A 1 91 ? -39.206 19.615 7.497 1.00 64.06 91 PRO A CA 1
ATOM 713 C C . PRO A 1 91 ? -38.653 20.750 6.631 1.00 64.06 91 PRO A C 1
ATOM 715 O O . PRO A 1 91 ? -37.881 21.588 7.103 1.00 64.06 91 PRO A O 1
ATOM 718 N N . GLU A 1 92 ? -39.043 20.757 5.356 1.00 63.38 92 GLU A N 1
ATOM 719 C CA . GLU A 1 92 ? -38.812 21.879 4.454 1.00 63.38 92 GLU A CA 1
ATOM 720 C C . GLU A 1 92 ? -39.599 23.089 4.965 1.00 63.38 92 GLU A C 1
ATOM 722 O O . GLU A 1 92 ? -40.782 23.247 4.665 1.00 63.38 92 GLU A O 1
ATOM 727 N N . ASP A 1 93 ? -38.950 23.955 5.740 1.00 66.31 93 ASP A N 1
ATOM 728 C CA . ASP A 1 93 ? -39.467 25.299 5.972 1.00 66.31 93 ASP A CA 1
ATOM 729 C C . ASP A 1 93 ? -38.991 26.231 4.844 1.00 66.31 93 ASP A C 1
ATOM 731 O O . ASP A 1 93 ? -37.782 26.424 4.657 1.00 66.31 93 ASP A O 1
ATOM 735 N N . PRO A 1 94 ? -39.911 26.858 4.085 1.00 61.88 94 PRO A N 1
ATOM 736 C CA . PRO A 1 94 ? -39.569 27.771 3.006 1.00 61.88 94 PRO A CA 1
ATOM 737 C C . PRO A 1 94 ? -39.200 29.146 3.580 1.00 61.88 94 PRO A C 1
ATOM 739 O O . PRO A 1 94 ? -39.997 30.090 3.572 1.00 61.88 94 PRO A O 1
ATOM 742 N N . MET A 1 95 ? -37.966 29.300 4.060 1.00 56.97 95 MET A N 1
ATOM 743 C CA . MET A 1 95 ? -37.417 30.625 4.349 1.00 56.97 95 MET A CA 1
ATOM 744 C C . MET A 1 95 ? -36.951 31.300 3.056 1.00 56.97 95 MET A C 1
ATOM 746 O O . MET A 1 95 ? -35.873 31.056 2.521 1.00 56.97 95 MET A O 1
ATOM 750 N N . LYS A 1 96 ? -37.872 32.132 2.564 1.00 55.78 96 LYS A N 1
ATOM 751 C CA . LYS A 1 96 ? -37.718 33.351 1.760 1.00 55.78 96 LYS A CA 1
ATOM 752 C C . LYS A 1 96 ? -36.280 33.831 1.537 1.00 55.78 96 LYS A C 1
ATOM 754 O O . LYS A 1 96 ? -35.487 33.964 2.460 1.00 55.78 96 LYS A O 1
ATOM 759 N N . GLY A 1 97 ? -36.035 34.188 0.278 1.00 55.25 97 GLY A N 1
ATOM 760 C CA . GLY A 1 97 ? -34.768 34.681 -0.230 1.00 55.25 97 GLY A CA 1
ATOM 761 C C . GLY A 1 97 ? -34.198 35.873 0.527 1.00 55.25 97 GLY A C 1
ATOM 762 O O . GLY A 1 97 ? -34.859 36.890 0.712 1.00 55.25 97 GLY A O 1
ATOM 763 N N . GLU A 1 98 ? -32.907 35.767 0.811 1.00 48.47 98 GLU A N 1
ATOM 764 C CA . GLU A 1 98 ? -32.015 36.909 0.886 1.00 48.47 98 GLU A CA 1
ATOM 765 C C . GLU A 1 98 ? -30.907 36.698 -0.142 1.00 48.47 98 GLU A C 1
ATOM 767 O O . GLU A 1 98 ? -30.132 35.741 -0.123 1.00 48.47 98 GLU A O 1
ATOM 772 N N . THR A 1 99 ? -30.912 37.587 -1.125 1.00 53.41 99 THR A N 1
ATOM 773 C CA . THR A 1 99 ? -29.913 37.700 -2.175 1.00 53.41 99 THR A CA 1
ATOM 774 C C . THR A 1 99 ? -28.565 38.057 -1.556 1.00 53.41 99 THR A C 1
ATOM 776 O O . THR A 1 99 ? -28.399 39.164 -1.043 1.00 53.41 99 THR A O 1
ATOM 779 N N . PHE A 1 100 ? -27.583 37.162 -1.644 1.00 48.16 100 PHE A N 1
ATOM 780 C CA . PHE A 1 100 ? -26.191 37.510 -1.365 1.00 48.16 100 PHE A CA 1
ATOM 781 C C . PHE A 1 100 ? -25.569 38.201 -2.591 1.00 48.16 100 PHE A C 1
ATOM 783 O O . PHE A 1 100 ? -25.670 37.668 -3.700 1.00 48.16 100 PHE A O 1
ATOM 790 N N . PRO A 1 101 ? -24.924 39.373 -2.435 1.00 48.94 101 PRO A N 1
ATOM 791 C CA . PRO A 1 101 ? -24.280 40.062 -3.544 1.00 48.94 101 PRO A CA 1
ATOM 792 C C . PRO A 1 101 ? -23.048 39.297 -4.050 1.00 48.94 101 PRO A C 1
ATOM 794 O O . PRO A 1 101 ? -22.189 38.849 -3.292 1.00 48.94 101 PRO A O 1
ATOM 797 N N . GLU A 1 102 ? -22.984 39.181 -5.373 1.00 51.50 102 GLU A N 1
ATOM 798 C CA . GLU A 1 102 ? -21.949 38.522 -6.162 1.00 51.50 102 GLU A CA 1
ATOM 799 C C . GLU A 1 102 ? -20.602 39.263 -6.033 1.00 51.50 102 GLU A 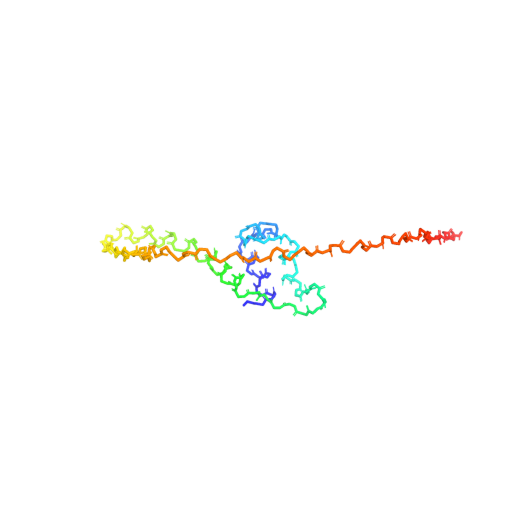C 1
ATOM 801 O O . GLU A 1 102 ? -20.322 40.245 -6.728 1.00 51.50 102 GLU A O 1
ATOM 806 N N . GLU A 1 103 ? -19.735 38.805 -5.127 1.00 46.12 103 GLU A N 1
ATOM 807 C CA . GLU A 1 103 ? -18.384 39.349 -4.986 1.00 46.12 103 GLU A CA 1
ATOM 808 C C . GLU A 1 103 ? -17.487 38.834 -6.127 1.00 46.12 103 GLU A C 1
ATOM 810 O O . GLU A 1 103 ? -16.891 37.753 -6.084 1.00 46.12 103 GLU A O 1
ATOM 815 N N . LYS A 1 104 ? -17.391 39.632 -7.195 1.00 50.78 104 LYS A N 1
ATOM 816 C CA . LYS A 1 104 ? -16.485 39.401 -8.328 1.00 50.78 104 LYS A CA 1
ATOM 817 C C . LYS A 1 104 ? -15.028 39.427 -7.856 1.00 50.78 104 LYS A C 1
ATOM 819 O O . LYS A 1 104 ? -14.376 40.474 -7.853 1.00 50.78 104 LYS A O 1
ATOM 824 N N . LYS A 1 105 ? -14.467 38.260 -7.525 1.00 52.22 105 LYS A N 1
ATOM 825 C CA . LYS A 1 105 ? -13.017 38.096 -7.350 1.00 52.22 105 LYS A CA 1
ATOM 826 C C . LYS A 1 105 ? -12.313 38.319 -8.687 1.00 52.22 105 LYS A C 1
ATOM 828 O O . LYS A 1 105 ? -12.254 37.447 -9.549 1.00 52.22 105 LYS A O 1
ATOM 833 N N . LYS A 1 106 ? -11.743 39.517 -8.833 1.00 46.69 106 LYS A N 1
ATOM 834 C CA . LYS A 1 106 ? -10.750 39.865 -9.854 1.00 46.69 106 LYS A CA 1
ATOM 835 C C . LYS A 1 106 ? -9.580 38.881 -9.763 1.00 46.69 106 LYS A C 1
ATOM 837 O O . LYS A 1 106 ? -8.724 38.996 -8.888 1.00 46.69 106 LYS A O 1
ATOM 842 N N . ILE A 1 107 ? -9.525 37.926 -10.687 1.00 49.66 107 ILE A N 1
ATOM 843 C CA . ILE A 1 107 ? -8.330 37.116 -10.928 1.00 49.66 107 ILE A CA 1
ATOM 844 C C . ILE A 1 107 ? -7.288 38.052 -11.545 1.00 49.66 107 ILE A C 1
ATOM 846 O O . ILE A 1 107 ? -7.343 38.410 -12.722 1.00 49.66 107 ILE A O 1
ATOM 85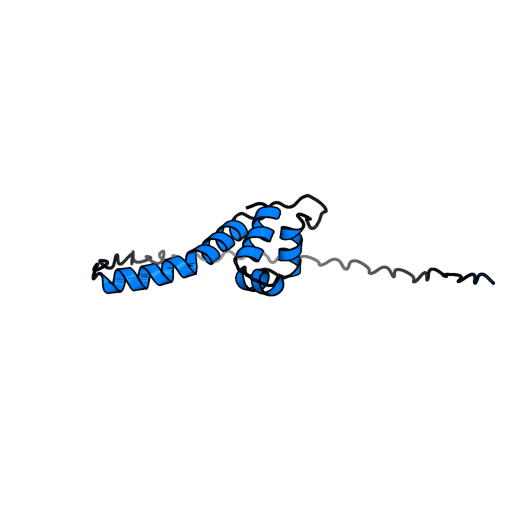0 N N . SER A 1 108 ? -6.366 38.511 -10.703 1.00 48.16 108 SER A N 1
ATOM 851 C CA . SER A 1 108 ? -5.212 39.298 -11.117 1.00 48.16 108 SER A CA 1
ATOM 852 C C . SER A 1 108 ? -4.275 38.416 -11.943 1.00 48.16 108 SER A C 1
ATOM 854 O O . SER A 1 108 ? -3.784 37.386 -11.476 1.00 48.16 108 SER A O 1
ATOM 856 N N . LYS A 1 109 ? -4.050 38.819 -13.197 1.00 47.66 109 LYS A N 1
ATOM 857 C CA . LYS A 1 109 ? -3.116 38.192 -14.137 1.00 47.66 109 LYS A CA 1
ATOM 858 C C . LYS A 1 109 ? -1.695 38.287 -13.567 1.00 47.66 109 LYS A C 1
ATOM 860 O O . LYS A 1 109 ? -1.055 39.331 -13.673 1.00 47.66 109 LYS A O 1
ATOM 865 N N . LYS A 1 110 ? -1.172 37.205 -12.980 1.00 51.62 110 LYS A N 1
ATOM 866 C CA . LYS A 1 110 ? 0.264 37.112 -12.682 1.00 51.62 110 LYS A CA 1
ATOM 867 C C . LYS A 1 110 ? 1.027 36.844 -13.979 1.00 51.62 110 LYS A C 1
ATOM 869 O O . LYS A 1 110 ? 0.884 35.808 -14.616 1.00 51.62 110 LYS A O 1
ATOM 874 N N . LYS A 1 111 ? 1.806 37.855 -14.351 1.00 46.31 111 LYS A N 1
ATOM 875 C CA . LYS A 1 111 ? 2.764 37.939 -15.451 1.00 46.31 111 LYS A CA 1
ATOM 876 C C . LYS A 1 111 ? 3.740 36.755 -15.427 1.00 46.31 111 LYS A C 1
ATOM 878 O O . LYS A 1 111 ? 4.535 36.629 -14.501 1.00 46.31 111 LYS A O 1
ATOM 883 N N . THR A 1 112 ? 3.702 35.932 -16.470 1.00 47.62 112 THR A N 1
ATOM 884 C CA . THR A 1 112 ? 4.736 34.942 -16.791 1.00 47.62 112 THR A CA 1
ATOM 885 C C . THR A 1 112 ? 6.015 35.685 -17.171 1.00 47.62 112 THR A C 1
ATOM 887 O O . THR A 1 112 ? 6.080 36.316 -18.227 1.00 47.62 112 THR A O 1
ATOM 890 N N . GLN A 1 113 ? 7.032 35.650 -16.309 1.00 53.91 113 GLN A N 1
ATOM 891 C CA . GLN A 1 113 ? 8.383 36.064 -16.676 1.00 53.91 113 GLN A CA 1
ATOM 892 C C . GLN A 1 113 ? 9.188 34.844 -17.120 1.00 53.91 113 GLN A C 1
ATOM 894 O O . GLN A 1 113 ? 9.512 33.948 -16.350 1.00 53.91 113 GLN A O 1
ATOM 899 N N . LYS A 1 114 ? 9.445 34.868 -18.427 1.00 45.84 114 LYS A N 1
ATOM 900 C CA . LYS A 1 114 ? 10.410 34.132 -19.240 1.00 45.84 114 LYS A CA 1
ATOM 901 C C . LYS A 1 114 ? 11.707 33.834 -18.472 1.00 45.84 114 LYS A C 1
ATOM 903 O O . LYS A 1 114 ? 12.527 34.729 -18.280 1.00 45.84 114 LYS A O 1
ATOM 908 N N . ILE A 1 115 ? 11.892 32.581 -18.059 1.00 50.94 115 ILE A N 1
ATOM 909 C CA . ILE A 1 115 ? 13.198 32.075 -17.628 1.00 50.94 115 ILE A CA 1
ATOM 910 C C . ILE A 1 115 ? 13.979 31.810 -18.915 1.00 50.94 115 ILE A C 1
ATOM 912 O O . ILE A 1 115 ? 13.552 31.019 -19.753 1.00 50.94 115 ILE A O 1
ATOM 916 N N . LYS A 1 116 ? 15.054 32.576 -19.107 1.00 51.12 116 LYS A N 1
ATOM 917 C CA . LYS A 1 116 ? 16.013 32.395 -20.194 1.00 51.12 116 LYS A CA 1
ATOM 918 C C . LYS A 1 116 ? 16.711 31.050 -20.010 1.00 51.12 116 LYS A C 1
ATOM 920 O O . LYS A 1 116 ? 17.176 30.746 -18.914 1.00 51.12 116 LYS A O 1
ATOM 925 N N . GLU A 1 117 ? 16.773 30.293 -21.096 1.00 49.53 117 GLU A N 1
ATOM 926 C CA . GLU A 1 117 ? 17.701 29.186 -21.281 1.00 49.53 117 GLU A CA 1
ATOM 927 C C . GLU A 1 117 ? 19.123 29.677 -20.996 1.00 49.53 117 GLU A C 1
ATOM 929 O O . GLU A 1 117 ? 19.576 30.680 -21.548 1.00 49.53 117 GLU A O 1
ATOM 934 N N . SER A 1 118 ? 19.817 28.972 -20.112 1.00 49.69 118 SER A N 1
ATOM 935 C CA . SER A 1 118 ? 21.270 28.993 -20.037 1.00 49.69 118 SER A CA 1
ATOM 936 C C . SER A 1 118 ? 21.708 27.539 -19.975 1.00 49.69 118 SER A C 1
ATOM 938 O O . SER A 1 118 ? 21.597 26.888 -18.933 1.00 49.69 118 SER A O 1
ATOM 940 N N . GLU A 1 119 ? 22.108 27.022 -21.131 1.00 60.31 119 GLU A N 1
ATOM 941 C CA . GLU A 1 119 ? 22.770 25.734 -21.282 1.00 60.31 119 GLU A CA 1
ATOM 942 C C . GLU A 1 119 ? 24.045 25.713 -20.422 1.00 60.31 119 GLU A C 1
ATOM 944 O O . GLU A 1 119 ? 24.858 26.634 -20.519 1.00 60.31 119 GLU A O 1
ATOM 949 N N . PRO A 1 120 ? 24.276 24.692 -19.583 1.00 52.97 120 PRO A N 1
ATOM 950 C CA . PRO A 1 120 ? 25.611 24.439 -19.078 1.00 52.97 120 PRO A CA 1
ATOM 951 C C . PRO A 1 120 ? 26.408 23.682 -20.149 1.00 52.97 120 PRO A C 1
ATOM 953 O O . PRO A 1 120 ? 26.208 22.485 -20.364 1.00 52.97 120 PRO A O 1
ATOM 956 N N . SER A 1 121 ? 27.325 24.395 -20.807 1.00 46.38 121 SER A N 1
ATOM 957 C CA . SER A 1 121 ? 28.412 23.827 -21.606 1.00 46.38 121 SER A CA 1
ATOM 958 C C . SER A 1 121 ? 29.202 22.826 -20.763 1.00 46.38 121 SER A C 1
ATOM 960 O O . SER A 1 121 ? 29.932 23.205 -19.850 1.00 46.38 121 SER A O 1
ATOM 962 N N . ILE A 1 122 ? 29.053 21.536 -21.058 1.00 55.69 122 ILE A N 1
ATOM 963 C CA . ILE A 1 122 ? 29.937 20.492 -20.538 1.00 55.69 122 ILE A CA 1
ATOM 964 C C . ILE A 1 122 ? 31.032 20.295 -21.586 1.00 55.69 122 ILE A C 1
ATOM 966 O O . ILE A 1 122 ? 30.857 19.552 -22.554 1.00 55.69 122 ILE A O 1
ATOM 970 N N . GLU A 1 123 ? 32.159 20.981 -21.394 1.00 52.50 123 GLU A N 1
ATOM 971 C CA . GLU A 1 123 ? 33.420 20.646 -22.053 1.00 52.50 123 GLU A CA 1
ATOM 972 C C . GLU A 1 123 ? 33.822 19.225 -21.648 1.00 52.50 123 GLU A C 1
ATOM 974 O O . GLU A 1 123 ? 34.186 18.947 -20.506 1.00 52.50 123 GLU A O 1
ATOM 979 N N . ARG A 1 124 ? 33.736 18.297 -22.601 1.00 46.81 124 ARG A N 1
ATOM 980 C CA . ARG A 1 124 ? 34.364 16.983 -22.486 1.00 46.81 124 ARG A CA 1
ATOM 981 C C . ARG A 1 124 ? 35.833 17.138 -22.862 1.00 46.81 124 ARG A C 1
ATOM 983 O O . ARG A 1 124 ? 36.179 17.078 -24.039 1.00 46.81 124 ARG A O 1
ATOM 990 N N . SER A 1 125 ? 36.690 17.340 -21.868 1.00 59.34 125 SER A N 1
ATOM 991 C CA . SER A 1 125 ? 38.126 17.127 -22.019 1.00 59.34 125 SER A CA 1
ATOM 992 C C . SER A 1 125 ? 38.403 15.619 -22.042 1.00 59.34 125 SER A C 1
ATOM 994 O O . SER A 1 125 ? 38.064 14.868 -21.130 1.00 59.34 125 SER A O 1
ATOM 996 N N . ASN A 1 126 ? 38.964 15.174 -23.161 1.00 54.72 126 ASN A N 1
ATOM 997 C CA . ASN A 1 126 ? 39.376 13.802 -23.429 1.00 54.72 126 ASN A CA 1
ATOM 998 C C . ASN A 1 126 ? 40.781 13.588 -22.830 1.00 54.72 126 ASN A C 1
ATOM 1000 O O . ASN A 1 126 ? 41.661 14.394 -23.143 1.00 54.72 126 ASN A O 1
ATOM 1004 N N . PRO A 1 127 ? 41.057 12.542 -22.032 1.00 67.75 127 PRO A N 1
ATOM 1005 C CA . PRO A 1 127 ? 42.429 12.144 -21.766 1.00 67.75 127 PRO A CA 1
ATOM 1006 C C . PRO A 1 127 ? 42.919 11.180 -22.854 1.00 67.75 127 PRO A C 1
ATOM 1008 O O . PRO A 1 127 ? 42.177 10.324 -23.338 1.00 67.75 127 PRO A O 1
ATOM 1011 N N . LYS A 1 128 ? 44.170 11.395 -23.253 1.00 53.41 128 LYS A N 1
ATOM 1012 C CA . LYS A 1 128 ? 44.943 10.614 -24.219 1.00 53.41 128 LYS A CA 1
ATOM 1013 C C . LYS A 1 128 ? 45.713 9.512 -23.500 1.00 53.41 128 LYS A C 1
ATOM 1015 O O . LYS A 1 128 ? 46.085 9.756 -22.330 1.00 53.41 128 LYS A O 1
#